Protein AF-A0AAV4SF95-F1 (afdb_monomer)

Foldseek 3Di:
DPPDFAFLVNQDPVLLVVLLVLCVVVVCLCVLCCVQVVDDPVQLVVLCVCVVVVDRSNNVSSVVCVVVRHGLQSSLVSCVVVVVVSSNVSSVVVDDD

Secondary structure (DSSP, 8-state):
------BGGGS-HHHHHHHHHHHHHTT-HHHIIIIIS---HHHHHHHHGGGGGT--HHHHHHHHHHHTT-BHHHHHHHHHHTT-HHHHHHHGGG--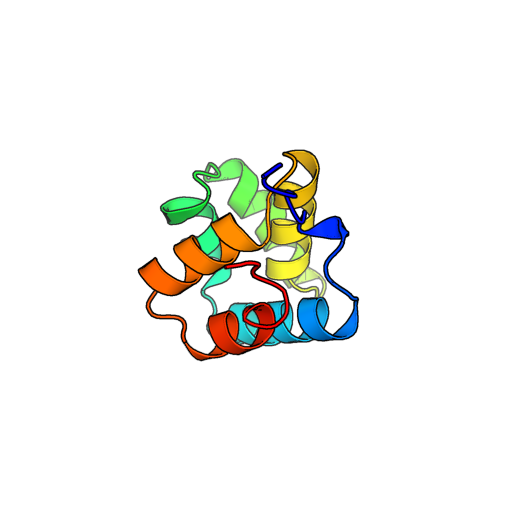-

Nearest PDB structures (fold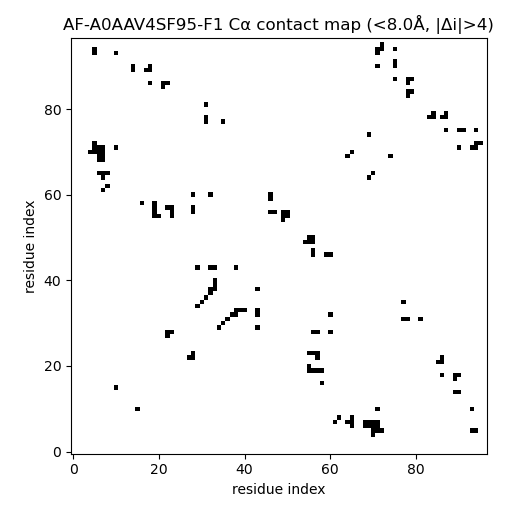seek):
  1d2z-assembly1_A  TM=9.212E-01  e=1.781E-04  Drosophila melanogaster
  1d2z-assembly2_C  TM=8.946E-01  e=1.998E-04  Drosophila melanogaster
  1wh4-assembly1_A  TM=8.868E-01  e=2.356E-03  Mus musculus
  2a9i-assembly1_A  TM=8.810E-01  e=5.902E-03  Mus musculus

Mean predicted aligned error: 3.17 Å

Sequence (97 aa):
MASYFIYIHQLPFQPRRELCRILDADTRWEELGGIHMDYDVKTLTLIGQVLQRDKSPTWELLNKYSEQNGTIKRLFVMLARMDHQRAMSVLKPYVEE

pLDDT: mean 94.57, std 9.94, range [39.38, 98.62]

InterPro domains:
  IPR000488 Death domain [PF00531] (17-94)
  IPR011029 Death-like domain superfamily [G3DSA:1.10.533.10] (2-97)
  IPR011029 Death-like domain superfamily [SSF47986] (5-96)

Organism: Caerostris extrusa (NCBI:txid172846)

Structure (mmCIF, N/CA/C/O backbone):
data_AF-A0AAV4SF95-F1
#
_entry.id   AF-A0AAV4SF95-F1
#
loop_
_atom_site.group_PDB
_atom_site.id
_atom_site.type_symbol
_atom_site.label_atom_id
_atom_site.label_alt_id
_atom_site.label_comp_id
_atom_site.label_asym_id
_atom_site.label_entity_id
_atom_site.label_seq_id
_atom_s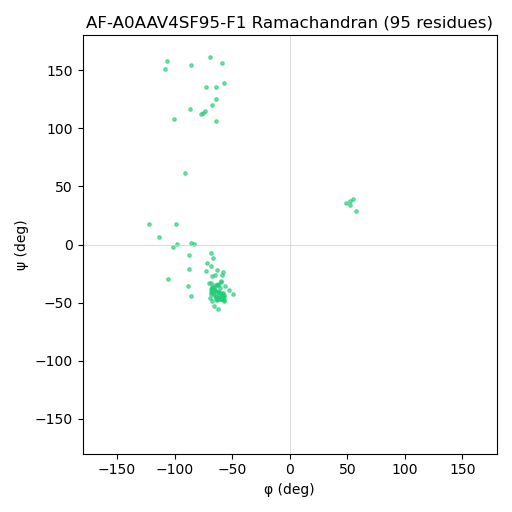ite.pdbx_PDB_ins_code
_atom_site.Cartn_x
_atom_site.Cartn_y
_atom_site.Cartn_z
_atom_site.occupancy
_atom_site.B_iso_or_equiv
_atom_site.auth_seq_id
_atom_site.auth_comp_id
_atom_site.auth_asym_id
_atom_site.auth_atom_id
_atom_site.pdbx_PDB_model_num
ATOM 1 N N . MET A 1 1 ? 6.057 10.867 -25.689 1.00 39.38 1 MET A N 1
ATOM 2 C CA . MET A 1 1 ? 5.303 11.213 -24.467 1.00 39.38 1 MET A CA 1
ATOM 3 C C . MET A 1 1 ? 6.085 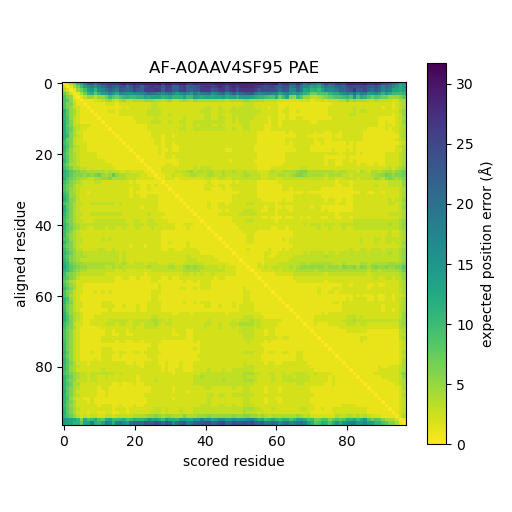10.648 -23.297 1.00 39.38 1 MET A C 1
ATOM 5 O O . MET A 1 1 ? 6.285 9.440 -23.268 1.00 39.38 1 MET A O 1
ATOM 9 N N . ALA A 1 2 ? 6.645 11.489 -22.427 1.00 48.41 2 ALA A N 1
ATOM 10 C CA . ALA A 1 2 ? 7.328 10.995 -21.235 1.00 48.41 2 ALA A CA 1
ATOM 11 C C . ALA A 1 2 ? 6.271 10.378 -20.309 1.00 48.41 2 ALA A C 1
ATOM 13 O O . ALA A 1 2 ? 5.334 11.069 -19.927 1.00 48.41 2 ALA A O 1
ATOM 14 N N . SER A 1 3 ? 6.392 9.086 -20.000 1.00 57.53 3 SER A N 1
ATOM 15 C CA . SER A 1 3 ? 5.584 8.451 -18.955 1.00 57.53 3 SER A CA 1
ATOM 16 C C . SER A 1 3 ? 5.964 9.104 -17.629 1.00 57.53 3 SER A C 1
ATOM 18 O O . SER A 1 3 ? 7.069 8.864 -17.137 1.00 57.53 3 SER A O 1
ATOM 20 N N . TYR A 1 4 ? 5.098 9.949 -17.070 1.00 75.44 4 TYR A N 1
ATOM 21 C CA . TYR A 1 4 ? 5.336 10.524 -15.753 1.00 75.44 4 TYR A CA 1
ATOM 22 C C . TYR A 1 4 ? 5.055 9.434 -14.715 1.00 75.44 4 TYR A C 1
ATOM 24 O O . TYR A 1 4 ? 3.946 8.923 -14.580 1.00 75.44 4 TYR A O 1
ATOM 32 N N . PHE A 1 5 ? 6.094 8.985 -14.016 1.00 80.69 5 PHE A N 1
ATOM 33 C CA . PHE A 1 5 ? 5.904 8.043 -12.919 1.00 80.69 5 PHE A CA 1
ATOM 34 C C . PHE A 1 5 ? 5.391 8.813 -11.703 1.00 80.69 5 PHE A C 1
ATOM 36 O O . PHE A 1 5 ? 6.132 9.605 -11.127 1.00 80.69 5 PHE A O 1
ATOM 43 N N . ILE A 1 6 ? 4.140 8.560 -11.303 1.00 92.94 6 ILE A N 1
ATOM 44 C CA . ILE A 1 6 ? 3.609 9.050 -10.027 1.00 92.94 6 ILE A CA 1
ATOM 45 C C . ILE A 1 6 ? 3.952 8.038 -8.932 1.00 92.94 6 ILE A C 1
ATOM 47 O O . ILE A 1 6 ? 3.511 6.881 -8.954 1.00 92.94 6 ILE A O 1
ATOM 51 N N . TYR A 1 7 ? 4.756 8.474 -7.970 1.00 95.88 7 TYR A N 1
ATOM 52 C CA . TYR A 1 7 ? 5.230 7.669 -6.852 1.00 95.88 7 TYR A CA 1
ATOM 53 C C . TYR A 1 7 ? 4.247 7.659 -5.681 1.00 95.88 7 TYR A C 1
ATOM 55 O O . TYR A 1 7 ? 3.480 8.596 -5.466 1.00 95.88 7 TYR A O 1
ATOM 63 N N . ILE A 1 8 ? 4.297 6.608 -4.863 1.00 96.81 8 ILE A N 1
ATOM 64 C CA . ILE A 1 8 ? 3.377 6.435 -3.732 1.00 96.81 8 ILE A CA 1
ATOM 65 C C . ILE A 1 8 ? 3.535 7.509 -2.641 1.00 96.81 8 ILE A C 1
ATOM 67 O O . ILE A 1 8 ? 2.567 7.813 -1.946 1.00 96.81 8 ILE A O 1
ATOM 71 N N . HIS A 1 9 ? 4.717 8.120 -2.494 1.00 96.12 9 HIS A N 1
ATOM 72 C CA . HIS A 1 9 ? 4.913 9.255 -1.578 1.00 96.12 9 HIS A CA 1
ATOM 73 C C . HIS A 1 9 ? 4.256 10.549 -2.069 1.00 96.12 9 HIS A C 1
ATOM 75 O O . HIS A 1 9 ? 4.090 11.477 -1.285 1.00 96.12 9 HIS A O 1
ATOM 81 N N . GLN A 1 10 ? 3.877 10.617 -3.347 1.00 95.75 10 GLN A N 1
ATOM 82 C CA . GLN A 1 10 ? 3.153 11.753 -3.916 1.00 95.75 10 GLN A CA 1
ATOM 83 C C . GLN A 1 10 ? 1.632 11.605 -3.756 1.00 95.75 10 GLN A C 1
ATOM 85 O O . GLN A 1 10 ? 0.899 12.559 -4.013 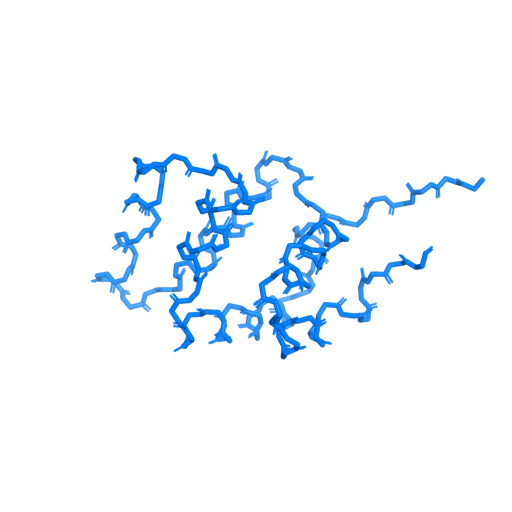1.00 95.75 10 GLN A O 1
ATOM 90 N N . LEU A 1 11 ? 1.139 10.437 -3.318 1.00 96.69 11 LEU A N 1
ATOM 91 C CA . LEU A 1 11 ? -0.279 10.235 -3.035 1.00 96.69 11 LEU A CA 1
ATOM 92 C C . LEU A 1 11 ? -0.703 11.140 -1.860 1.00 96.69 11 LEU A C 1
ATOM 94 O O . LEU A 1 11 ? -0.107 11.040 -0.782 1.00 96.69 11 LEU A O 1
ATOM 98 N N . PRO A 1 12 ? -1.739 11.989 -2.013 1.00 97.62 12 PRO A N 1
ATOM 99 C CA . PRO A 1 12 ? -2.161 12.881 -0.941 1.00 97.62 12 PRO A CA 1
ATOM 100 C C . PRO A 1 12 ? -2.564 12.135 0.341 1.00 97.62 12 PRO A C 1
ATOM 102 O O . PRO A 1 12 ? -2.982 10.977 0.321 1.00 97.62 12 PRO A O 1
ATOM 105 N N . PHE A 1 13 ? -2.492 12.825 1.482 1.00 97.62 13 PHE A N 1
ATOM 106 C CA . PHE A 1 13 ? -2.725 12.209 2.793 1.00 97.62 13 PHE A CA 1
ATOM 107 C C . PHE A 1 13 ? -4.097 11.531 2.923 1.00 97.62 13 PHE A C 1
ATOM 109 O O . PHE A 1 13 ? -4.195 10.424 3.445 1.00 97.62 13 PHE A O 1
ATOM 116 N N . GLN A 1 14 ? -5.159 12.187 2.446 1.00 98.38 14 GLN A N 1
ATOM 117 C CA . GLN A 1 14 ? -6.534 11.687 2.555 1.00 98.38 14 GLN A CA 1
ATOM 118 C C . GLN A 1 14 ? -6.751 10.352 1.810 1.00 98.38 14 GLN A C 1
ATOM 120 O O . GLN A 1 14 ? -7.139 9.387 2.470 1.00 98.38 14 GLN A O 1
ATOM 125 N N . PRO A 1 15 ? -6.459 10.227 0.498 1.00 98.12 15 PRO A N 1
ATOM 126 C CA . PRO A 1 15 ? -6.583 8.953 -0.211 1.00 98.12 15 PRO A CA 1
ATOM 127 C C . PRO A 1 15 ? -5.608 7.893 0.313 1.00 98.12 15 PRO A C 1
ATOM 129 O O . PRO A 1 15 ? -5.989 6.733 0.416 1.00 98.12 15 PRO A O 1
ATOM 132 N N . ARG A 1 16 ? -4.385 8.259 0.730 1.00 98.44 16 ARG A N 1
ATOM 133 C CA . ARG A 1 16 ? -3.472 7.298 1.374 1.00 98.44 16 ARG A CA 1
ATOM 134 C C . ARG A 1 16 ? -4.081 6.718 2.650 1.00 98.44 16 ARG A C 1
ATOM 136 O O . ARG A 1 16 ? -4.067 5.506 2.835 1.00 98.44 16 ARG A O 1
ATOM 143 N N . ARG A 1 17 ? -4.640 7.571 3.514 1.00 98.38 17 ARG A N 1
ATOM 144 C CA . ARG A 1 17 ? -5.274 7.140 4.766 1.00 98.38 17 ARG A CA 1
ATOM 145 C C . ARG A 1 17 ? -6.479 6.236 4.507 1.00 98.38 17 ARG A C 1
ATOM 147 O O . ARG A 1 17 ? -6.640 5.243 5.209 1.00 98.38 17 ARG A O 1
ATOM 154 N N . GLU A 1 18 ? -7.295 6.551 3.504 1.00 98.38 18 GLU A N 1
ATOM 155 C CA . GLU A 1 18 ? -8.439 5.711 3.135 1.00 98.38 18 GLU A CA 1
ATOM 156 C C . GLU A 1 18 ? -8.003 4.353 2.572 1.00 98.38 18 GLU A C 1
ATOM 158 O O . GLU A 1 18 ? -8.557 3.326 2.958 1.00 98.38 18 GLU A O 1
ATOM 163 N N . LEU A 1 19 ? -6.965 4.324 1.730 1.00 98.06 19 LEU A N 1
ATOM 164 C CA . LEU A 1 19 ? -6.386 3.080 1.225 1.00 98.06 19 LEU A CA 1
ATOM 165 C C . LEU A 1 19 ? -5.893 2.178 2.367 1.00 98.06 19 LEU A C 1
ATOM 167 O O . LEU A 1 19 ? -6.212 0.990 2.386 1.00 98.06 19 LEU A O 1
ATOM 171 N N . CYS A 1 20 ? -5.162 2.747 3.332 1.00 98.25 20 CYS A N 1
ATOM 172 C CA . CYS A 1 20 ? -4.726 2.036 4.534 1.00 98.25 20 CYS A CA 1
ATOM 173 C C . CYS A 1 20 ? -5.911 1.458 5.311 1.00 98.25 20 CYS A C 1
ATOM 175 O O . CYS A 1 20 ? -5.918 0.273 5.621 1.00 98.25 20 CYS A O 1
ATOM 177 N N . ARG A 1 21 ? -6.947 2.270 5.559 1.00 97.81 21 ARG A N 1
ATOM 178 C CA . ARG A 1 21 ? -8.145 1.844 6.293 1.00 97.81 21 ARG A CA 1
ATOM 179 C C . ARG A 1 21 ? -8.837 0.645 5.641 1.00 97.81 21 ARG A C 1
ATOM 181 O O . ARG A 1 21 ? -9.283 -0.244 6.355 1.00 97.81 21 ARG A O 1
ATOM 188 N N . ILE A 1 22 ? -8.939 0.628 4.310 1.00 97.75 22 ILE A N 1
ATOM 189 C CA . ILE A 1 22 ? -9.558 -0.475 3.561 1.00 97.75 22 ILE A CA 1
ATOM 190 C C . ILE A 1 22 ? -8.736 -1.761 3.712 1.00 97.75 22 ILE A C 1
ATOM 192 O O . ILE A 1 22 ? -9.277 -2.786 4.111 1.00 97.75 22 ILE A O 1
ATOM 196 N N . LEU A 1 23 ? -7.434 -1.702 3.423 1.00 97.25 23 LEU A N 1
ATOM 197 C CA . LEU A 1 23 ? -6.568 -2.886 3.416 1.00 97.25 23 LEU A CA 1
ATOM 198 C C . LEU A 1 23 ? -6.313 -3.456 4.818 1.00 97.25 23 LEU A C 1
ATOM 200 O O . LEU A 1 23 ? -6.192 -4.673 4.970 1.00 97.25 23 LEU A O 1
ATOM 204 N N . ASP A 1 24 ? -6.261 -2.593 5.835 1.00 97.44 24 ASP A N 1
ATOM 205 C CA . ASP A 1 24 ? -6.154 -3.015 7.232 1.00 97.44 24 ASP A CA 1
ATOM 206 C C . ASP A 1 24 ? -7.444 -3.701 7.705 1.00 97.44 24 ASP A C 1
ATOM 208 O O . ASP A 1 24 ? -7.372 -4.739 8.358 1.00 97.44 24 ASP A O 1
ATOM 212 N N . ALA A 1 25 ? -8.619 -3.160 7.351 1.00 95.75 25 ALA A N 1
ATOM 213 C CA . ALA A 1 25 ? -9.911 -3.733 7.738 1.00 95.75 25 ALA A CA 1
ATOM 214 C C . ALA A 1 25 ? -10.168 -5.105 7.099 1.00 95.75 25 ALA A C 1
ATOM 216 O O . ALA A 1 25 ? -10.722 -5.988 7.750 1.00 95.75 25 ALA A O 1
ATOM 217 N N . ASP A 1 26 ? -9.730 -5.294 5.854 1.00 92.69 26 ASP A N 1
ATOM 218 C CA . ASP A 1 26 ? -9.881 -6.560 5.132 1.00 92.69 26 ASP A CA 1
ATOM 219 C C . ASP A 1 26 ? -8.730 -7.548 5.435 1.00 92.69 26 ASP A C 1
ATOM 221 O O . ASP A 1 26 ? -8.679 -8.641 4.870 1.00 92.69 26 ASP A O 1
ATOM 225 N N . THR A 1 27 ? -7.790 -7.157 6.311 1.00 90.88 27 THR A N 1
ATOM 226 C CA . THR A 1 27 ? -6.571 -7.897 6.684 1.00 90.88 27 THR A CA 1
ATOM 227 C C . THR A 1 27 ? -5.772 -8.411 5.477 1.00 90.88 27 THR A C 1
ATOM 229 O O . THR A 1 27 ? -5.194 -9.494 5.517 1.00 90.88 27 THR A O 1
ATOM 232 N N . ARG A 1 28 ? -5.741 -7.638 4.381 1.00 94.81 28 ARG A N 1
ATOM 233 C CA . ARG A 1 28 ? -5.095 -8.012 3.103 1.00 94.81 28 ARG A CA 1
ATOM 234 C C . ARG A 1 28 ? -3.694 -7.428 2.912 1.00 94.81 28 ARG A C 1
ATOM 236 O O . ARG A 1 28 ? -3.069 -7.652 1.877 1.00 94.81 28 ARG A O 1
ATOM 243 N N . TRP A 1 29 ? -3.183 -6.673 3.883 1.00 97.38 29 TRP A N 1
ATOM 244 C CA . TRP A 1 29 ? -1.866 -6.038 3.773 1.00 97.38 29 TRP A CA 1
ATOM 245 C C . TRP A 1 29 ? -0.721 -7.062 3.651 1.00 97.38 29 TRP A C 1
ATOM 247 O O . TRP A 1 29 ? 0.230 -6.814 2.912 1.00 97.38 29 TRP A O 1
ATOM 257 N N . GLU A 1 30 ? -0.822 -8.225 4.309 1.00 97.00 30 GLU A N 1
ATOM 258 C CA . GLU A 1 30 ? 0.181 -9.300 4.209 1.00 97.00 30 GLU A CA 1
ATOM 259 C C . GLU A 1 30 ? 0.197 -9.938 2.818 1.00 97.00 30 GLU A C 1
ATOM 261 O O . GLU A 1 30 ? 1.268 -10.176 2.268 1.00 97.00 30 GLU A O 1
ATOM 266 N N . GLU A 1 31 ? -0.977 -10.158 2.218 1.00 98.00 31 GLU A N 1
ATOM 267 C CA . GLU A 1 31 ? -1.104 -10.652 0.843 1.00 98.00 31 GLU A CA 1
ATOM 268 C C . GLU A 1 31 ? -0.505 -9.654 -0.154 1.00 98.00 31 GLU A C 1
ATOM 270 O O . GLU A 1 31 ? 0.313 -10.029 -0.996 1.00 98.00 31 GLU A O 1
ATOM 275 N N . LEU A 1 32 ? -0.849 -8.367 -0.020 1.00 98.38 32 LEU A N 1
ATOM 276 C CA . LEU A 1 32 ? -0.272 -7.305 -0.842 1.00 98.38 32 LEU A CA 1
ATOM 277 C C . LEU A 1 32 ? 1.258 -7.286 -0.723 1.00 98.38 32 LEU A C 1
ATOM 279 O O . LEU A 1 32 ? 1.956 -7.242 -1.735 1.00 98.38 32 LEU A O 1
ATOM 283 N N . GLY A 1 33 ? 1.779 -7.333 0.502 1.00 98.00 33 GLY A N 1
ATOM 284 C CA . GLY A 1 33 ? 3.212 -7.273 0.761 1.00 98.00 33 GLY A CA 1
ATOM 285 C C . GLY A 1 33 ? 3.975 -8.519 0.302 1.00 98.00 33 GLY A C 1
ATOM 286 O O . GLY A 1 33 ? 5.021 -8.396 -0.325 1.00 98.00 33 GLY A O 1
ATOM 287 N N . GLY A 1 34 ? 3.465 -9.712 0.598 1.00 98.19 34 GLY A N 1
ATOM 288 C CA . GLY A 1 34 ? 4.166 -10.970 0.341 1.00 98.19 34 GLY A CA 1
ATOM 289 C C . GLY A 1 34 ? 3.975 -11.519 -1.066 1.00 98.19 34 GLY A C 1
ATOM 290 O O . GLY A 1 34 ? 4.944 -11.947 -1.683 1.00 98.19 34 GLY A O 1
ATOM 291 N N . ILE A 1 35 ? 2.743 -11.506 -1.585 1.00 98.00 35 ILE A N 1
ATOM 292 C CA . ILE A 1 35 ? 2.416 -12.125 -2.882 1.00 98.00 35 ILE A CA 1
ATOM 293 C C . ILE A 1 35 ? 2.622 -11.145 -4.037 1.00 98.00 35 ILE A C 1
ATOM 295 O O . ILE A 1 35 ? 3.013 -11.548 -5.129 1.00 98.00 35 ILE A O 1
ATOM 299 N N . HIS A 1 36 ? 2.331 -9.860 -3.823 1.00 98.06 36 HIS A N 1
ATOM 300 C CA . HIS A 1 36 ? 2.336 -8.880 -4.909 1.00 98.06 36 HIS A CA 1
ATOM 301 C C . HIS A 1 36 ? 3.544 -7.939 -4.900 1.00 98.06 36 HIS A C 1
ATOM 303 O O . HIS A 1 36 ? 3.953 -7.499 -5.975 1.00 98.06 36 HIS A O 1
ATOM 309 N N . MET A 1 37 ? 4.111 -7.637 -3.727 1.00 97.62 37 MET A N 1
ATOM 310 C CA . MET A 1 37 ? 5.314 -6.803 -3.579 1.00 97.62 37 MET A CA 1
ATOM 311 C C . MET A 1 37 ? 6.602 -7.605 -3.331 1.00 97.62 37 MET A C 1
ATOM 313 O O . MET A 1 37 ? 7.667 -6.996 -3.246 1.00 97.62 37 MET A O 1
ATOM 317 N N . ASP A 1 38 ? 6.516 -8.935 -3.222 1.00 97.06 38 ASP A N 1
ATOM 318 C CA . ASP A 1 38 ? 7.647 -9.847 -2.996 1.00 97.06 38 ASP A CA 1
ATOM 319 C C . ASP A 1 38 ? 8.471 -9.546 -1.722 1.00 97.06 38 ASP A C 1
ATOM 321 O O . ASP A 1 38 ? 9.673 -9.826 -1.658 1.00 97.06 38 ASP A O 1
ATOM 325 N N . TYR A 1 39 ? 7.857 -8.971 -0.680 1.00 98.19 39 TYR A N 1
ATOM 326 C CA . TYR A 1 39 ? 8.532 -8.805 0.607 1.00 98.19 39 TYR A CA 1
ATOM 327 C C . TYR A 1 39 ? 8.666 -10.136 1.343 1.00 98.19 39 TYR A C 1
ATOM 329 O O . TYR A 1 39 ? 7.716 -10.911 1.461 1.00 98.19 39 TYR A O 1
ATOM 337 N N . ASP A 1 40 ? 9.856 -10.379 1.893 1.00 98.00 40 ASP A N 1
ATOM 338 C CA . ASP A 1 40 ? 10.131 -11.590 2.655 1.00 98.00 40 ASP A CA 1
ATOM 339 C C . ASP A 1 40 ? 9.382 -11.628 4.001 1.00 98.00 40 ASP A C 1
ATOM 341 O O . ASP A 1 40 ? 8.945 -10.615 4.558 1.00 98.00 40 ASP A O 1
ATOM 345 N N . VAL A 1 41 ? 9.273 -12.834 4.565 1.00 97.56 41 VAL A N 1
ATOM 346 C CA . VAL A 1 41 ? 8.581 -13.081 5.841 1.00 97.56 41 VAL A CA 1
ATOM 347 C C . VAL A 1 41 ? 9.151 -12.222 6.972 1.00 97.56 41 VAL A C 1
ATOM 349 O O . VAL A 1 41 ? 8.405 -11.750 7.830 1.00 97.56 41 VAL A O 1
ATOM 352 N N . LYS A 1 42 ? 10.468 -11.980 6.977 1.00 98.25 42 LYS A N 1
ATOM 353 C CA . LYS A 1 42 ? 11.123 -11.148 7.993 1.00 98.25 42 LYS A CA 1
ATOM 354 C C . LYS A 1 42 ? 10.631 -9.701 7.919 1.00 98.25 42 LYS A C 1
ATOM 356 O O . LYS A 1 42 ? 10.323 -9.111 8.952 1.00 98.25 42 LYS A O 1
ATOM 361 N N . THR A 1 43 ? 10.536 -9.144 6.718 1.00 98.19 43 THR A N 1
ATOM 362 C CA . THR A 1 43 ? 10.050 -7.785 6.465 1.00 98.19 43 THR A CA 1
ATOM 363 C C . THR A 1 43 ? 8.587 -7.658 6.866 1.00 98.19 43 THR A C 1
ATOM 365 O O . THR A 1 43 ? 8.244 -6.741 7.611 1.00 98.19 43 THR A O 1
ATOM 368 N N . LEU A 1 44 ? 7.741 -8.608 6.458 1.00 98.38 44 LEU A N 1
ATOM 369 C CA . LEU A 1 44 ? 6.323 -8.617 6.826 1.00 98.38 44 LEU A CA 1
ATOM 370 C C . LEU A 1 44 ? 6.127 -8.747 8.338 1.00 98.38 44 LEU A C 1
ATOM 372 O O . LEU A 1 44 ? 5.334 -8.012 8.914 1.00 98.38 44 LEU A O 1
ATOM 376 N N . THR A 1 45 ? 6.918 -9.592 9.005 1.00 97.94 45 THR A N 1
ATOM 377 C CA . THR A 1 45 ? 6.888 -9.723 10.470 1.00 97.94 45 THR A CA 1
ATOM 378 C C . THR A 1 45 ? 7.211 -8.393 11.152 1.00 97.94 45 THR A C 1
ATOM 380 O O . THR A 1 45 ? 6.522 -8.003 12.091 1.00 97.94 45 THR A O 1
ATOM 383 N N . LEU A 1 46 ? 8.235 -7.671 10.681 1.00 98.00 46 LEU A N 1
ATOM 384 C CA . LEU A 1 46 ? 8.605 -6.362 11.231 1.00 98.00 46 LEU A CA 1
ATOM 385 C C . LEU A 1 46 ? 7.520 -5.304 10.992 1.00 98.00 46 LEU A C 1
ATOM 387 O O . LEU A 1 46 ? 7.240 -4.520 11.895 1.00 98.00 46 LEU A O 1
ATOM 391 N N . ILE A 1 47 ? 6.883 -5.303 9.818 1.00 98.12 47 ILE A N 1
ATOM 392 C CA . ILE A 1 47 ? 5.739 -4.428 9.524 1.00 98.12 47 ILE A CA 1
ATOM 393 C C . ILE A 1 47 ? 4.573 -4.752 10.468 1.00 98.12 47 ILE A C 1
ATOM 395 O O . ILE A 1 47 ? 4.025 -3.852 11.096 1.00 98.12 47 ILE A O 1
ATOM 399 N N . GLY A 1 48 ? 4.238 -6.032 10.643 1.00 97.44 48 GLY A N 1
ATOM 400 C CA . GLY A 1 48 ? 3.118 -6.478 11.474 1.00 97.44 48 GLY A CA 1
ATOM 401 C C . GLY A 1 48 ? 3.256 -6.142 12.962 1.00 97.44 48 GLY A C 1
ATOM 402 O O . GLY A 1 48 ? 2.248 -6.011 13.654 1.00 97.44 48 GLY A O 1
ATOM 403 N N . GLN A 1 49 ? 4.472 -5.911 13.473 1.00 97.44 49 GLN A N 1
ATOM 404 C CA . GLN A 1 49 ? 4.687 -5.499 14.870 1.00 97.44 49 GLN A CA 1
ATOM 405 C C . GLN A 1 49 ? 3.951 -4.205 15.238 1.00 97.44 49 GLN A C 1
ATOM 407 O O . GLN A 1 49 ? 3.652 -3.984 16.413 1.00 97.44 49 GLN A O 1
ATOM 412 N N . VAL A 1 50 ? 3.629 -3.348 14.262 1.00 97.12 50 VAL A N 1
ATOM 413 C CA . VAL A 1 50 ? 2.908 -2.097 14.530 1.00 97.12 50 VAL A CA 1
ATOM 414 C C . VAL A 1 50 ? 1.461 -2.313 14.973 1.00 97.12 50 VAL A C 1
ATOM 416 O O . VAL A 1 50 ? 0.907 -1.442 15.644 1.00 97.12 50 VAL A O 1
ATOM 419 N N . LEU A 1 51 ? 0.890 -3.493 14.711 1.00 94.94 51 LEU A N 1
ATOM 420 C CA . LEU A 1 51 ? -0.421 -3.891 15.228 1.00 94.94 51 LEU A CA 1
ATOM 421 C C . LEU A 1 51 ? -0.455 -3.906 16.762 1.00 94.94 51 LEU A C 1
ATOM 423 O O . LEU A 1 51 ? -1.468 -3.556 17.351 1.00 94.94 51 LEU A O 1
ATOM 427 N N . GLN A 1 52 ? 0.667 -4.207 17.428 1.00 95.56 52 GLN A N 1
ATOM 428 C CA . GLN A 1 52 ? 0.772 -4.174 18.898 1.00 95.56 52 GLN A CA 1
ATOM 429 C C . GLN A 1 52 ? 0.691 -2.752 19.482 1.00 95.56 52 GLN A C 1
ATOM 431 O O . GLN A 1 52 ? 0.704 -2.575 20.698 1.00 95.56 52 GLN A O 1
ATOM 436 N N . ARG A 1 53 ? 0.689 -1.730 18.621 1.00 94.69 53 ARG A N 1
ATOM 437 C CA . ARG A 1 53 ? 0.666 -0.307 18.979 1.00 94.69 53 ARG A CA 1
ATOM 438 C C . ARG A 1 53 ? -0.540 0.412 18.368 1.00 94.69 53 ARG A C 1
ATOM 440 O O . ARG A 1 53 ? -0.481 1.632 18.230 1.00 94.69 53 ARG A O 1
ATOM 447 N N . ASP A 1 54 ? -1.558 -0.336 17.938 1.00 93.75 54 ASP A N 1
ATOM 448 C CA . ASP A 1 54 ? -2.762 0.172 17.264 1.00 93.75 54 ASP A CA 1
ATOM 449 C C . ASP A 1 54 ? -2.451 1.068 16.052 1.00 93.75 54 ASP A C 1
ATOM 451 O O . ASP A 1 54 ? -3.104 2.081 15.794 1.00 93.75 54 ASP A O 1
ATOM 455 N N . LYS A 1 55 ? -1.403 0.712 15.302 1.00 96.88 55 LYS A N 1
ATOM 456 C CA . LYS A 1 55 ? -0.991 1.416 14.084 1.00 96.88 55 LYS A CA 1
ATOM 457 C C . LYS A 1 55 ? -1.334 0.608 12.838 1.00 96.88 55 LYS A C 1
ATOM 459 O O . LYS A 1 55 ? -1.456 -0.610 12.880 1.00 96.88 55 LYS A O 1
ATOM 464 N N . SER A 1 56 ? -1.439 1.317 11.716 1.00 98.19 56 SER A N 1
ATOM 465 C CA . SER A 1 56 ? -1.738 0.746 10.401 1.00 98.19 56 SER A CA 1
ATOM 466 C C . SER A 1 56 ? -0.530 -0.016 9.835 1.00 98.19 56 SER A C 1
ATOM 468 O O . SER A 1 56 ? 0.482 0.621 9.519 1.00 98.19 56 SER A O 1
ATOM 470 N N . PRO A 1 57 ? -0.604 -1.346 9.652 1.00 98.31 57 PRO A N 1
ATOM 471 C CA . PRO A 1 57 ? 0.448 -2.088 8.966 1.00 98.31 57 PRO A CA 1
ATOM 472 C C . PRO A 1 57 ? 0.510 -1.744 7.472 1.00 98.31 57 PRO A C 1
ATOM 474 O O . PRO A 1 57 ? 1.607 -1.659 6.921 1.00 98.31 57 PRO A O 1
ATOM 477 N N . THR A 1 58 ? -0.621 -1.438 6.817 1.00 98.56 58 THR A N 1
ATOM 478 C CA . THR A 1 58 ? -0.602 -0.953 5.427 1.00 98.56 58 THR A CA 1
ATOM 479 C C . THR A 1 58 ? 0.173 0.358 5.307 1.00 98.56 58 THR A C 1
ATOM 481 O O . THR A 1 58 ? 0.887 0.564 4.329 1.00 98.56 58 THR A O 1
ATOM 484 N N . TRP A 1 59 ? 0.072 1.260 6.288 1.00 98.50 59 TRP A N 1
ATOM 485 C CA . TRP A 1 59 ? 0.837 2.510 6.275 1.00 98.50 59 TRP A CA 1
ATOM 486 C C . TRP A 1 59 ? 2.344 2.255 6.244 1.00 98.50 59 TRP A C 1
ATOM 488 O O . TRP A 1 59 ? 3.046 2.846 5.420 1.00 98.50 59 TRP A O 1
ATOM 498 N N . GLU A 1 60 ? 2.831 1.348 7.091 1.00 98.38 60 GLU A N 1
ATOM 499 C CA . GLU A 1 60 ? 4.245 0.967 7.117 1.00 98.38 60 GLU A CA 1
ATOM 500 C C . GLU A 1 60 ? 4.669 0.202 5.863 1.00 98.38 60 GLU A C 1
ATOM 502 O O . GLU A 1 60 ? 5.736 0.470 5.310 1.00 98.38 60 GLU A O 1
ATOM 507 N N . LEU A 1 61 ? 3.809 -0.673 5.338 1.00 98.62 61 LEU A N 1
ATOM 508 C CA . LEU A 1 61 ? 4.032 -1.331 4.053 1.00 98.62 61 LEU A CA 1
ATOM 509 C C . LEU A 1 61 ? 4.210 -0.306 2.923 1.00 98.62 61 LEU A C 1
ATOM 511 O O . LEU A 1 61 ? 5.141 -0.408 2.127 1.00 98.62 61 LEU A O 1
ATOM 515 N N . LEU A 1 62 ? 3.365 0.728 2.870 1.00 98.44 62 LEU A N 1
ATOM 516 C CA . LEU A 1 62 ? 3.472 1.791 1.871 1.00 98.44 62 LEU A CA 1
ATOM 517 C C . LEU A 1 62 ? 4.652 2.742 2.128 1.00 98.44 62 LEU A C 1
ATOM 519 O O . LEU A 1 62 ? 5.097 3.409 1.191 1.00 98.44 62 LEU A O 1
ATOM 523 N N . ASN A 1 63 ? 5.154 2.852 3.363 1.00 98.25 63 ASN A N 1
ATOM 524 C CA . ASN A 1 63 ? 6.423 3.532 3.645 1.00 98.25 63 ASN A CA 1
ATOM 525 C C . ASN A 1 63 ? 7.577 2.727 3.042 1.00 98.25 63 ASN A C 1
ATOM 527 O O . ASN A 1 63 ? 8.357 3.275 2.264 1.00 98.25 63 ASN A O 1
ATOM 531 N N . LYS A 1 64 ? 7.611 1.411 3.292 1.00 98.19 64 LYS A N 1
ATOM 532 C CA . LYS A 1 64 ? 8.601 0.491 2.718 1.00 98.19 64 LYS A CA 1
ATOM 533 C C . LYS A 1 64 ? 8.579 0.501 1.189 1.00 98.19 64 LYS A C 1
ATOM 535 O O . LYS A 1 64 ? 9.620 0.622 0.549 1.00 98.19 64 LYS A O 1
ATOM 540 N N . TYR A 1 65 ? 7.384 0.477 0.604 1.00 98.38 65 TYR A N 1
ATOM 541 C CA . TYR A 1 65 ? 7.196 0.570 -0.841 1.00 98.38 65 TYR A CA 1
ATOM 542 C C . TYR A 1 65 ? 7.708 1.899 -1.410 1.00 98.38 65 TYR A C 1
ATOM 544 O O . TYR A 1 65 ? 8.266 1.943 -2.507 1.00 98.38 65 TYR A O 1
ATOM 552 N N . SER A 1 66 ? 7.580 2.990 -0.650 1.00 97.19 66 SER A N 1
ATOM 553 C CA . SER A 1 66 ? 8.125 4.290 -1.038 1.00 97.19 66 SER A CA 1
ATOM 554 C C . SER A 1 66 ? 9.652 4.327 -1.046 1.00 97.19 66 SER A C 1
ATOM 556 O O . SER A 1 66 ? 10.216 4.980 -1.921 1.00 97.19 66 SER A O 1
ATOM 558 N N . GLU A 1 67 ? 10.325 3.644 -0.114 1.00 97.19 67 GLU A N 1
ATOM 559 C CA . GLU A 1 67 ? 11.799 3.555 -0.078 1.00 97.19 67 GLU A CA 1
ATOM 560 C C . GLU A 1 67 ? 12.368 2.948 -1.371 1.00 97.19 67 GLU A C 1
ATOM 562 O O . GLU A 1 67 ? 13.498 3.234 -1.757 1.00 97.19 67 GLU A O 1
ATOM 567 N N . GLN A 1 68 ? 11.568 2.134 -2.066 1.00 95.62 68 GLN A N 1
ATOM 568 C CA . GLN A 1 68 ? 11.920 1.469 -3.321 1.00 95.62 68 GLN A CA 1
ATOM 569 C C . GLN A 1 68 ? 11.375 2.194 -4.565 1.00 95.62 68 GLN A C 1
ATOM 571 O O . GLN A 1 68 ? 11.300 1.601 -5.641 1.00 95.62 68 GLN A O 1
ATOM 576 N N . ASN A 1 69 ? 10.979 3.468 -4.440 1.00 95.69 69 ASN A N 1
ATOM 577 C CA . ASN A 1 69 ? 10.352 4.248 -5.514 1.00 95.69 69 ASN A CA 1
ATOM 578 C C . ASN A 1 69 ? 9.104 3.562 -6.103 1.00 95.69 69 ASN A C 1
ATOM 580 O O . ASN A 1 69 ? 8.855 3.587 -7.312 1.00 95.69 69 ASN A O 1
ATOM 584 N N . GLY A 1 70 ? 8.301 2.936 -5.241 1.00 96.56 70 GLY A N 1
ATOM 585 C CA . GLY A 1 70 ? 7.025 2.342 -5.612 1.00 96.56 70 GLY A CA 1
ATOM 586 C C . GLY A 1 70 ? 6.072 3.359 -6.248 1.00 96.56 70 GLY A C 1
ATOM 587 O O . GLY A 1 70 ? 5.980 4.505 -5.804 1.00 96.56 70 GLY A O 1
ATOM 588 N N . THR A 1 71 ? 5.351 2.950 -7.295 1.00 96.88 71 THR A N 1
ATOM 589 C CA . THR A 1 71 ? 4.463 3.838 -8.071 1.00 96.88 71 THR A CA 1
ATOM 590 C C . THR A 1 71 ? 2.995 3.532 -7.823 1.00 96.88 71 THR A C 1
ATOM 592 O O . THR A 1 71 ? 2.621 2.386 -7.567 1.00 96.88 71 THR A O 1
ATOM 595 N N . ILE A 1 72 ? 2.144 4.551 -7.957 1.00 97.00 72 ILE A N 1
ATOM 596 C CA . ILE A 1 72 ? 0.690 4.402 -7.824 1.00 97.00 72 ILE A CA 1
ATOM 597 C C . ILE A 1 72 ? 0.151 3.434 -8.885 1.00 97.00 72 ILE A C 1
ATOM 599 O O . ILE A 1 72 ? -0.653 2.565 -8.561 1.00 97.00 72 ILE A O 1
ATOM 603 N N . LYS A 1 73 ? 0.645 3.512 -10.129 1.00 96.38 73 LYS A N 1
ATOM 604 C CA . LYS A 1 73 ? 0.226 2.624 -11.229 1.00 96.38 73 LYS A CA 1
ATOM 605 C C . LYS A 1 73 ? 0.527 1.152 -10.933 1.00 96.38 73 LYS A C 1
ATOM 607 O O . LYS A 1 73 ? -0.335 0.301 -11.133 1.00 96.38 73 LYS A O 1
ATOM 612 N N . ARG A 1 74 ? 1.719 0.833 -10.412 1.00 96.88 74 ARG A N 1
ATOM 613 C CA . ARG A 1 74 ? 2.056 -0.548 -10.020 1.00 96.88 74 ARG A CA 1
ATOM 614 C C . ARG A 1 74 ? 1.202 -1.024 -8.849 1.00 96.88 74 ARG A C 1
ATOM 616 O O . ARG A 1 74 ? 0.688 -2.135 -8.910 1.00 96.88 74 ARG A O 1
ATOM 623 N N . LEU A 1 75 ? 0.994 -0.183 -7.834 1.00 97.81 75 LEU A N 1
ATOM 624 C CA . LEU A 1 75 ? 0.098 -0.503 -6.721 1.00 97.81 75 LEU A CA 1
ATOM 625 C C . LEU A 1 75 ? -1.335 -0.772 -7.191 1.00 97.81 75 LEU A C 1
ATOM 627 O O . LEU A 1 75 ? -1.930 -1.763 -6.789 1.00 97.81 75 LEU A O 1
ATOM 631 N N . PHE A 1 76 ? -1.857 0.043 -8.105 1.00 97.81 76 PHE A N 1
ATOM 632 C CA . PHE A 1 76 ? -3.174 -0.157 -8.705 1.00 97.81 76 PHE A CA 1
ATOM 633 C C . PHE A 1 76 ? -3.295 -1.513 -9.417 1.00 97.81 76 PHE A C 1
ATOM 635 O O . PHE A 1 76 ? -4.282 -2.217 -9.230 1.00 97.81 76 PHE A O 1
ATOM 642 N N . VAL A 1 77 ? -2.275 -1.917 -10.185 1.00 97.75 77 VAL A N 1
ATOM 643 C CA . VAL A 1 77 ? -2.238 -3.235 -10.845 1.00 97.75 77 VAL A CA 1
ATOM 644 C C . VAL A 1 77 ? -2.180 -4.380 -9.829 1.00 97.75 77 VAL A C 1
ATOM 646 O O . VAL A 1 77 ? -2.842 -5.395 -10.029 1.00 97.75 77 VAL A O 1
ATOM 649 N N . MET A 1 78 ? -1.421 -4.237 -8.738 1.00 98.44 78 MET A N 1
ATOM 650 C CA . MET A 1 78 ? -1.388 -5.238 -7.663 1.00 98.44 78 MET A CA 1
ATOM 651 C C . MET A 1 78 ? -2.767 -5.395 -7.014 1.00 98.44 78 MET A C 1
ATOM 653 O O . MET A 1 78 ? -3.267 -6.509 -6.912 1.00 98.44 78 MET A O 1
ATOM 657 N N . LEU A 1 79 ? -3.436 -4.284 -6.695 1.00 98.19 79 LEU A N 1
ATOM 658 C CA . LEU A 1 79 ? -4.798 -4.301 -6.153 1.00 98.19 79 LEU A CA 1
ATOM 659 C C . LEU A 1 79 ? -5.814 -4.904 -7.134 1.00 98.19 79 LEU A C 1
ATOM 661 O O . LEU A 1 79 ? -6.737 -5.586 -6.701 1.00 98.19 79 LEU A O 1
ATOM 665 N N . ALA A 1 80 ? -5.631 -4.706 -8.443 1.00 97.88 80 ALA A N 1
ATOM 666 C CA . ALA A 1 80 ? -6.451 -5.356 -9.465 1.00 97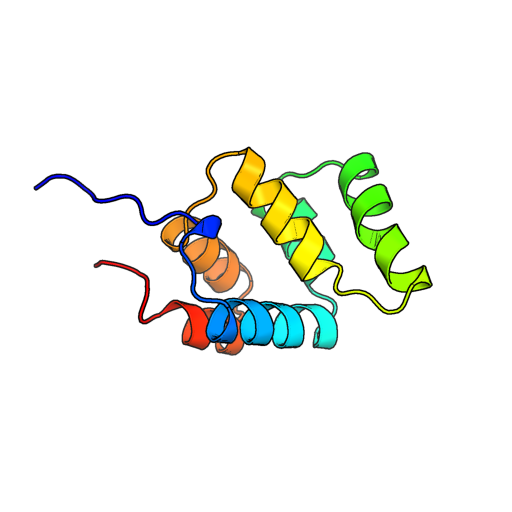.88 80 ALA A CA 1
ATOM 667 C C . ALA A 1 80 ? -6.265 -6.879 -9.486 1.00 97.88 80 ALA A C 1
ATOM 669 O O . ALA A 1 80 ? -7.237 -7.612 -9.641 1.00 97.88 80 ALA A O 1
ATOM 670 N N . ARG A 1 81 ? -5.033 -7.367 -9.292 1.00 98.25 81 ARG A N 1
ATOM 671 C CA . ARG A 1 81 ? -4.739 -8.809 -9.192 1.00 98.25 81 ARG A CA 1
ATOM 672 C C . ARG A 1 81 ? -5.329 -9.447 -7.933 1.00 98.25 81 ARG A C 1
ATOM 674 O O . ARG A 1 81 ? -5.643 -10.629 -7.968 1.00 98.25 81 ARG A O 1
ATOM 681 N N . MET A 1 82 ? -5.510 -8.660 -6.876 1.00 97.44 82 MET A N 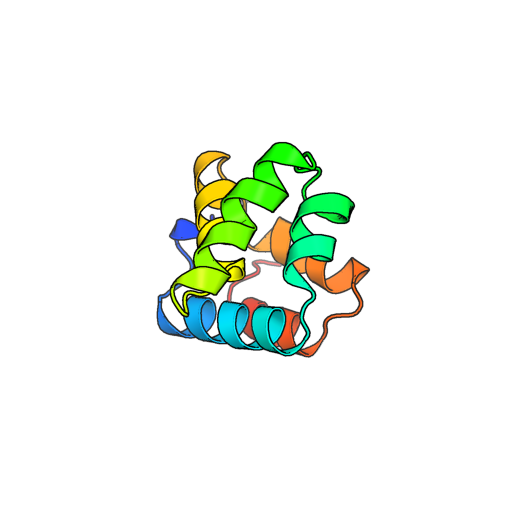1
ATOM 682 C CA . MET A 1 82 ? -6.190 -9.054 -5.635 1.00 97.44 82 MET A CA 1
ATOM 683 C C . MET A 1 82 ? -7.727 -8.943 -5.717 1.00 97.44 82 MET A C 1
ATOM 685 O O . MET A 1 82 ? -8.400 -9.154 -4.713 1.00 97.44 82 MET A O 1
ATOM 689 N N . ASP A 1 83 ? -8.287 -8.532 -6.863 1.00 96.56 83 ASP A N 1
ATOM 690 C CA . ASP A 1 83 ? -9.706 -8.166 -7.035 1.00 96.56 83 ASP A CA 1
ATOM 691 C C . ASP A 1 83 ? -10.218 -7.124 -6.011 1.00 96.56 83 ASP A C 1
ATOM 693 O O . ASP A 1 83 ? -11.371 -7.104 -5.575 1.00 96.56 83 ASP A O 1
ATOM 697 N N . HIS A 1 84 ? -9.345 -6.202 -5.601 1.00 96.00 84 HIS A N 1
ATOM 698 C CA . HIS A 1 84 ? -9.612 -5.286 -4.496 1.00 96.00 84 HIS A CA 1
ATOM 699 C C . HIS A 1 84 ? -10.259 -3.971 -4.970 1.00 96.00 84 HIS A C 1
ATOM 701 O O . HIS A 1 84 ? -9.724 -2.874 -4.778 1.00 96.00 84 HIS A O 1
ATOM 707 N N . GLN A 1 85 ? -11.449 -4.061 -5.573 1.00 96.31 85 GLN A N 1
ATOM 708 C CA . GLN A 1 85 ? -12.120 -2.951 -6.277 1.00 96.31 85 GLN A CA 1
ATOM 709 C C . GLN A 1 85 ? -12.263 -1.663 -5.444 1.00 96.31 85 GLN A C 1
ATOM 711 O O . GLN A 1 85 ? -12.064 -0.555 -5.948 1.00 96.31 85 GLN A O 1
ATOM 716 N N . ARG A 1 86 ? -12.559 -1.784 -4.141 1.00 96.56 86 ARG A N 1
ATOM 717 C CA . ARG A 1 86 ? -12.676 -0.6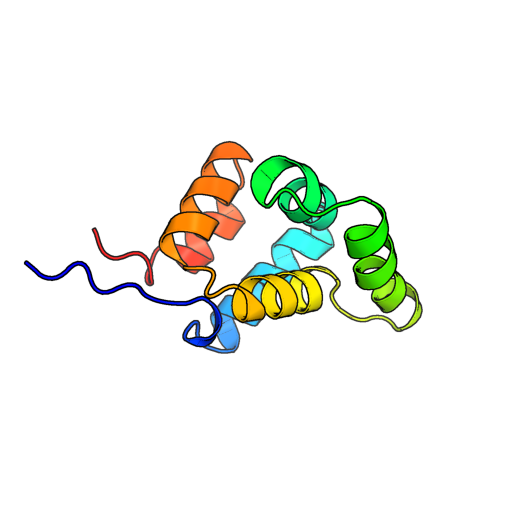22 -3.243 1.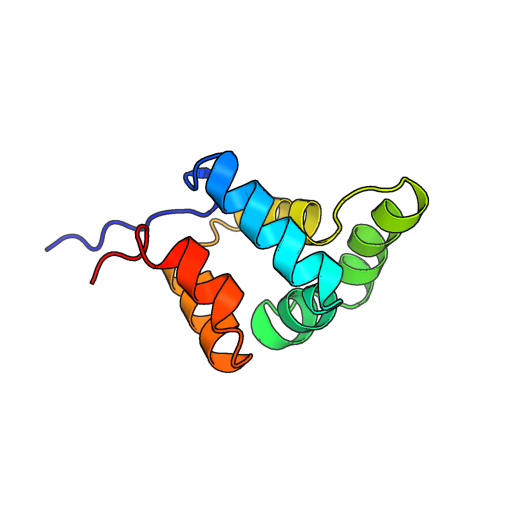00 96.56 86 ARG A CA 1
ATOM 718 C C . ARG A 1 86 ? -11.344 0.117 -3.090 1.00 96.56 86 ARG A C 1
ATOM 720 O O . ARG A 1 86 ? -11.317 1.339 -3.203 1.00 96.56 86 ARG A O 1
ATOM 727 N N . ALA A 1 87 ? -10.244 -0.607 -2.905 1.00 97.38 87 ALA A N 1
ATOM 728 C CA . ALA A 1 87 ? -8.910 -0.021 -2.804 1.00 97.38 87 ALA A CA 1
ATOM 729 C C . ALA A 1 87 ? -8.474 0.595 -4.145 1.00 97.38 87 ALA A C 1
ATOM 731 O O . ALA A 1 87 ? -7.937 1.702 -4.179 1.00 97.38 87 ALA A O 1
ATOM 732 N N . MET A 1 88 ? -8.795 -0.066 -5.264 1.00 98.00 88 MET A N 1
ATOM 733 C CA . MET A 1 88 ? -8.572 0.489 -6.603 1.00 98.00 88 MET A CA 1
ATOM 734 C C . MET A 1 88 ? -9.305 1.818 -6.810 1.00 98.00 88 MET A C 1
ATOM 736 O O . MET A 1 88 ? -8.726 2.754 -7.359 1.00 98.00 88 MET A O 1
ATOM 740 N N . SER A 1 89 ? -10.553 1.937 -6.347 1.00 98.00 89 SER A N 1
ATOM 741 C CA . SER A 1 89 ? -11.349 3.160 -6.515 1.00 98.00 89 SER A CA 1
ATOM 742 C C . SER A 1 89 ? -10.700 4.399 -5.883 1.00 98.00 89 SER A C 1
ATOM 744 O O . SER A 1 89 ? -10.798 5.487 -6.447 1.00 98.00 89 SER A O 1
ATOM 746 N N . VAL A 1 90 ? -9.963 4.224 -4.778 1.00 98.19 90 VAL A N 1
ATOM 747 C CA . VAL A 1 90 ? -9.213 5.297 -4.101 1.00 98.19 90 VAL A CA 1
ATOM 748 C C . VAL A 1 90 ? -8.049 5.795 -4.955 1.00 98.19 90 VAL A C 1
ATOM 750 O O . VAL A 1 90 ? -7.759 6.989 -4.978 1.00 98.19 90 VAL A O 1
ATOM 753 N N . LEU A 1 91 ? -7.379 4.884 -5.663 1.00 97.19 91 LEU A N 1
ATOM 754 C CA . LEU A 1 91 ? -6.205 5.198 -6.476 1.00 97.19 91 LEU A CA 1
ATOM 755 C C . LEU A 1 91 ? -6.547 5.625 -7.902 1.00 97.19 91 LEU A C 1
ATOM 757 O O . LEU A 1 91 ? -5.731 6.290 -8.531 1.00 97.19 91 LEU A O 1
ATOM 761 N N . LYS A 1 92 ? -7.735 5.281 -8.406 1.00 96.12 92 LYS A N 1
ATOM 762 C CA . LYS A 1 92 ? -8.158 5.547 -9.788 1.00 96.12 92 LYS A CA 1
ATOM 763 C C . LYS A 1 92 ? -7.929 6.999 -10.253 1.00 96.12 92 LYS A C 1
ATOM 765 O O . LYS A 1 92 ? -7.427 7.154 -11.360 1.00 96.12 92 LYS A O 1
ATOM 770 N N . PRO A 1 93 ? -8.202 8.053 -9.454 1.00 95.50 93 PRO A N 1
ATOM 771 C CA . PRO A 1 93 ? -7.939 9.439 -9.867 1.00 95.50 93 PRO A CA 1
ATOM 772 C C . PRO A 1 93 ? -6.452 9.797 -10.027 1.00 95.50 93 PRO A C 1
ATOM 774 O O . PRO A 1 93 ? -6.135 10.867 -10.532 1.00 95.50 93 PRO A O 1
ATOM 777 N N . TYR A 1 94 ? -5.549 8.936 -9.555 1.00 94.19 94 TYR A N 1
ATOM 778 C CA . TYR A 1 94 ? -4.100 9.150 -9.500 1.00 94.19 94 TYR A CA 1
ATOM 779 C C . TYR A 1 94 ? -3.325 8.204 -10.428 1.00 94.19 94 TYR A C 1
ATOM 781 O O . TYR A 1 94 ? -2.096 8.148 -10.374 1.00 94.19 94 TYR A O 1
ATOM 789 N N . VAL A 1 95 ? -4.029 7.423 -11.248 1.00 91.38 95 VAL A N 1
ATOM 790 C CA . VAL A 1 95 ? -3.431 6.579 -12.280 1.00 91.38 95 VAL A CA 1
ATOM 791 C C . VAL A 1 95 ? -3.580 7.314 -13.604 1.00 91.38 95 VAL A C 1
ATOM 793 O O . VAL A 1 95 ? -4.687 7.425 -14.121 1.00 91.38 95 VAL A O 1
ATOM 796 N N . GLU A 1 96 ? -2.476 7.835 -14.139 1.00 76.44 96 GLU A N 1
ATOM 797 C CA . GLU A 1 96 ? -2.443 8.322 -15.523 1.00 76.44 96 GLU A CA 1
ATOM 798 C C . GLU A 1 96 ? -2.686 7.146 -16.487 1.00 76.44 96 GLU A C 1
ATOM 800 O O . GLU A 1 96 ? -2.108 6.057 -16.305 1.00 76.44 96 GLU A O 1
ATOM 805 N N . GLU A 1 97 ? -3.542 7.372 -17.492 1.00 57.75 97 GLU A N 1
ATOM 806 C CA . GLU A 1 97 ? -3.802 6.427 -18.592 1.00 57.75 97 GLU A CA 1
ATOM 807 C C . GLU A 1 97 ? -2.498 6.074 -19.332 1.00 57.75 97 GLU A C 1
ATOM 809 O O . GLU A 1 97 ? -1.815 6.992 -19.836 1.00 57.75 97 GLU A O 1
#

Solvent-accessible surface area (backbone atoms only — not comparable to full-atom values): 5564 Å² total; per-residue (Å²): 130,85,82,79,81,51,39,47,80,72,53,54,69,68,53,49,51,52,40,28,54,50,34,53,75,69,66,41,41,61,53,49,38,41,75,66,63,67,46,50,72,70,57,52,52,60,38,52,56,37,52,84,69,82,41,64,37,35,53,48,50,53,50,56,38,35,77,70,69,32,34,40,56,60,52,43,52,45,31,56,75,67,68,35,61,73,54,32,61,58,46,52,90,64,45,84,131

Radius of gyration: 12.8 Å; Cα contacts (8 Å, |Δi|>4): 92; chains: 1; bounding box: 25×26×43 Å